Protein AF-X1E6J9-F1 (afdb_monomer)

InterPro domains:
  IPR002694 Zinc finger, CHC2-type [PF01807] (3-92)
  IPR002694 Zinc finger, CHC2-type [SM00400] (31-86)
  IPR036977 DNA Primase, CHC2-type zinc finger [G3DSA:3.90.580.10] (2-93)
  IPR050219 DnaG Primase [PTHR30313] (3-91)

Nearest PDB structures (foldseek):
  2au3-assembly1_A  TM=9.305E-01  e=1.432E-07  Aquifex aeolicus
  1d0q-assembly1_B  TM=9.099E-01  e=2.126E-07  Geobacillus stearothermophilus
  1ul7-assembly1_A  TM=4.465E-01  e=9.247E-01  Mus musculus
  4cfe-assembly2_A  TM=3.966E-01  e=8.657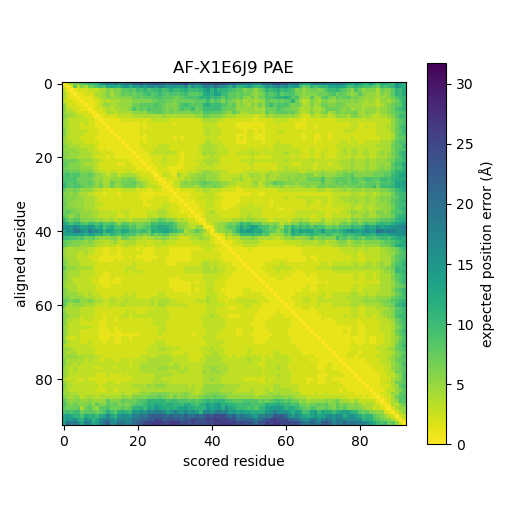E-01  Homo sapiens
  4cfe-assembly1_C  TM=3.703E-01  e=1.055E+00  Homo sapiens

Organism: NCBI:txid412755

Mean predicted aligned error: 4.53 Å

Structure (mmCIF, N/CA/C/O backbone):
data_AF-X1E6J9-F1
#
_entry.id   AF-X1E6J9-F1
#
loop_
_atom_site.group_PDB
_atom_site.id
_atom_site.type_symbol
_atom_site.label_atom_id
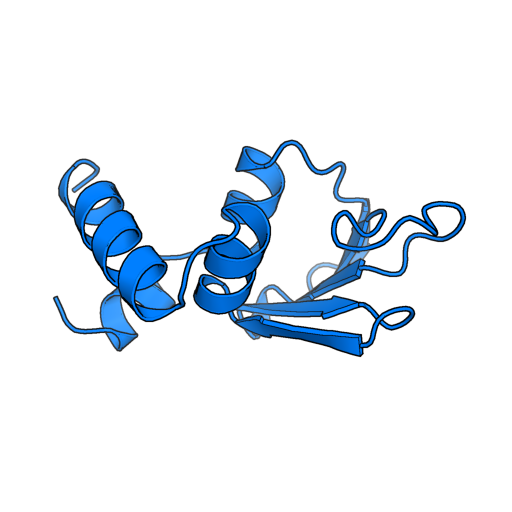_atom_site.label_alt_id
_atom_site.label_comp_id
_atom_site.label_asym_id
_atom_site.label_entity_id
_atom_site.label_seq_id
_atom_site.pdbx_PDB_ins_code
_atom_site.Cartn_x
_atom_site.Cartn_y
_atom_site.Cartn_z
_atom_site.occupancy
_atom_site.B_iso_or_equiv
_atom_site.auth_seq_id
_atom_site.auth_comp_id
_atom_site.auth_asym_id
_atom_site.auth_atom_id
_atom_site.pdbx_PDB_model_num
ATOM 1 N N . MET A 1 1 ? -19.854 0.478 12.745 1.00 59.97 1 MET A N 1
ATOM 2 C CA . MET A 1 1 ? -19.083 0.582 11.488 1.00 59.97 1 MET A CA 1
ATOM 3 C C . MET A 1 1 ? -18.733 -0.809 10.975 1.00 59.97 1 MET A C 1
ATOM 5 O O . MET A 1 1 ? -18.065 -1.565 11.689 1.00 59.97 1 MET A O 1
ATOM 9 N N . LEU A 1 2 ? -19.235 -1.161 9.788 1.00 78.12 2 LEU A N 1
ATOM 10 C CA . LEU A 1 2 ? -18.953 -2.435 9.120 1.00 78.12 2 LEU A CA 1
ATOM 11 C C . LEU A 1 2 ? -17.560 -2.404 8.470 1.00 78.12 2 LEU A C 1
ATOM 13 O O . LEU A 1 2 ? -16.968 -1.339 8.303 1.00 78.12 2 LEU A O 1
ATOM 17 N N . VAL A 1 3 ? -17.011 -3.573 8.127 1.00 75.06 3 VAL A N 1
ATOM 18 C CA . VAL A 1 3 ? -15.693 -3.662 7.466 1.00 75.06 3 VAL A CA 1
ATOM 19 C C . VAL A 1 3 ? -15.716 -2.985 6.092 1.00 75.06 3 VAL A C 1
ATOM 21 O O . VAL A 1 3 ? -14.761 -2.301 5.739 1.00 75.06 3 VAL A O 1
ATOM 24 N N . ASP A 1 4 ? -16.825 -3.080 5.361 1.00 76.19 4 ASP A N 1
ATOM 25 C CA . ASP A 1 4 ? -16.966 -2.455 4.040 1.00 76.19 4 ASP A CA 1
ATOM 26 C C . ASP A 1 4 ? -16.987 -0.922 4.095 1.00 76.19 4 ASP A C 1
ATOM 28 O O . ASP A 1 4 ? -16.534 -0.256 3.165 1.00 76.19 4 ASP A O 1
ATOM 32 N N . ASP A 1 5 ? -17.454 -0.336 5.199 1.00 78.50 5 ASP A N 1
ATOM 33 C CA . ASP A 1 5 ? -17.425 1.121 5.386 1.00 78.50 5 ASP A CA 1
ATOM 34 C C . ASP A 1 5 ? -16.002 1.629 5.617 1.00 78.50 5 ASP A C 1
ATOM 36 O O . ASP A 1 5 ? -15.627 2.687 5.118 1.00 78.50 5 ASP A O 1
ATOM 40 N N . ILE A 1 6 ? -15.188 0.843 6.326 1.00 76.94 6 ILE A N 1
ATOM 41 C CA . ILE A 1 6 ? -13.760 1.1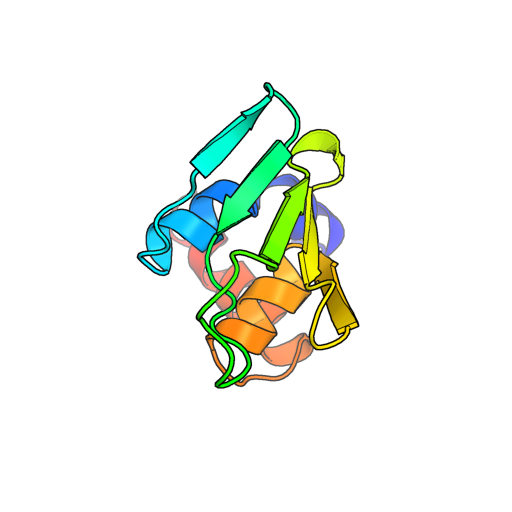23 6.517 1.00 76.94 6 ILE A CA 1
ATOM 42 C C . ILE A 1 6 ? -13.053 1.067 5.169 1.00 76.94 6 ILE A C 1
ATOM 44 O O . ILE A 1 6 ? -12.354 2.006 4.807 1.00 76.94 6 ILE A O 1
ATOM 48 N N . LYS A 1 7 ? -13.287 0.004 4.390 1.00 76.81 7 LYS A N 1
ATOM 49 C CA . LYS A 1 7 ? -12.682 -0.156 3.061 1.00 76.81 7 LYS A CA 1
ATOM 50 C C . LYS A 1 7 ? -13.026 0.989 2.108 1.00 76.81 7 LYS A C 1
ATOM 52 O O . LYS A 1 7 ? -12.177 1.372 1.315 1.00 76.81 7 LYS A O 1
ATOM 57 N N . ARG A 1 8 ? -14.241 1.543 2.196 1.00 79.19 8 ARG A N 1
ATOM 58 C CA . ARG A 1 8 ? -14.678 2.690 1.380 1.00 79.19 8 ARG A CA 1
ATOM 59 C C . ARG A 1 8 ? -14.047 4.020 1.786 1.00 79.19 8 ARG A C 1
ATOM 61 O O . ARG A 1 8 ? -13.963 4.913 0.953 1.00 79.19 8 ARG A O 1
ATOM 68 N N . ARG A 1 9 ? -13.642 4.169 3.050 1.00 83.44 9 ARG A N 1
ATOM 69 C CA . ARG A 1 9 ? -13.028 5.400 3.575 1.00 83.44 9 ARG A CA 1
ATOM 70 C C . ARG A 1 9 ? -11.504 5.395 3.513 1.00 83.44 9 ARG A C 1
ATOM 72 O O . ARG A 1 9 ? -10.896 6.450 3.637 1.00 83.44 9 ARG A O 1
ATOM 79 N N . LEU A 1 10 ? -10.890 4.225 3.370 1.00 88.06 10 LEU A N 1
ATOM 80 C CA . LEU A 1 10 ? -9.443 4.102 3.268 1.00 88.06 10 LEU A CA 1
ATOM 81 C C . LEU A 1 10 ? -8.988 4.292 1.830 1.00 88.06 10 LEU A C 1
ATOM 83 O O . LEU A 1 10 ? -9.426 3.562 0.947 1.00 88.06 10 LEU A O 1
ATOM 87 N N . ASP A 1 11 ? -8.044 5.201 1.629 1.00 92.00 11 ASP A N 1
ATOM 88 C CA . ASP A 1 11 ? -7.291 5.316 0.386 1.00 92.00 11 ASP A CA 1
ATOM 89 C C . ASP A 1 11 ? -5.902 4.695 0.586 1.00 92.00 11 ASP A C 1
ATOM 91 O O . ASP A 1 11 ? -5.100 5.160 1.400 1.00 92.00 11 ASP A O 1
ATOM 95 N N . ILE A 1 12 ? -5.606 3.626 -0.157 1.00 94.81 12 ILE A N 1
ATOM 96 C CA . ILE A 1 12 ? -4.310 2.945 -0.107 1.00 94.81 12 ILE A CA 1
ATOM 97 C C . ILE A 1 12 ? -3.145 3.870 -0.478 1.00 94.81 12 ILE A C 1
ATOM 99 O O . ILE A 1 12 ? -2.036 3.688 0.026 1.00 94.81 12 ILE A O 1
ATOM 103 N N . ILE A 1 13 ? -3.377 4.873 -1.329 1.00 95.25 13 ILE A N 1
ATOM 104 C CA . ILE A 1 13 ? -2.373 5.870 -1.696 1.00 95.25 13 ILE A CA 1
ATOM 105 C C . ILE A 1 13 ? -2.050 6.754 -0.498 1.00 95.25 13 ILE A C 1
ATOM 107 O O . ILE A 1 13 ? -0.877 7.043 -0.262 1.00 95.25 13 ILE A O 1
ATOM 111 N N . ASP A 1 14 ? -3.050 7.146 0.283 1.00 93.56 14 ASP A N 1
ATOM 112 C CA . ASP A 1 14 ? -2.820 7.951 1.478 1.00 93.56 14 ASP A CA 1
ATOM 113 C C . ASP A 1 14 ? -2.146 7.143 2.586 1.00 93.56 14 ASP A C 1
ATOM 115 O O . ASP A 1 14 ? -1.215 7.652 3.206 1.00 93.56 14 ASP A O 1
ATOM 119 N N . ILE A 1 15 ? -2.499 5.863 2.763 1.00 94.06 15 ILE A N 1
ATOM 120 C CA . ILE A 1 15 ? -1.768 4.966 3.677 1.00 94.06 15 ILE A CA 1
ATOM 121 C C . ILE A 1 15 ? -0.300 4.848 3.244 1.00 94.06 15 ILE A C 1
ATOM 123 O O . ILE A 1 15 ? 0.605 4.968 4.067 1.00 94.06 15 ILE A O 1
ATOM 127 N N . ALA A 1 16 ? -0.038 4.658 1.949 1.00 94.69 16 ALA A N 1
ATOM 128 C CA . ALA A 1 16 ? 1.323 4.568 1.427 1.00 94.69 16 ALA A CA 1
ATOM 129 C C . ALA A 1 16 ? 2.120 5.875 1.603 1.00 94.69 16 ALA A C 1
ATOM 131 O O . ALA A 1 16 ? 3.304 5.824 1.934 1.00 94.69 16 ALA A O 1
ATOM 132 N N . LYS A 1 17 ? 1.488 7.046 1.441 1.00 94.19 17 LYS A N 1
ATOM 133 C CA . LYS A 1 17 ? 2.123 8.345 1.734 1.00 94.19 17 LYS A CA 1
ATOM 134 C C . LYS A 1 17 ? 2.408 8.523 3.225 1.00 94.19 17 LYS A C 1
ATOM 136 O O . LYS A 1 17 ? 3.490 8.983 3.571 1.00 94.19 17 LYS A O 1
ATOM 141 N N . GLN A 1 18 ? 1.468 8.159 4.101 1.00 91.94 18 GLN A N 1
ATOM 142 C CA . GLN A 1 18 ? 1.650 8.219 5.559 1.00 91.94 18 GLN A CA 1
ATOM 143 C C . GLN A 1 18 ? 2.778 7.295 6.029 1.00 91.94 18 GLN A C 1
ATOM 145 O O . GLN A 1 18 ? 3.505 7.633 6.957 1.00 91.94 18 GLN A O 1
ATOM 150 N N . ALA A 1 19 ? 2.979 6.173 5.335 1.00 92.00 19 ALA A N 1
ATOM 151 C CA . ALA A 1 19 ? 4.115 5.276 5.528 1.00 92.00 19 ALA A CA 1
ATOM 152 C C . ALA A 1 19 ? 5.462 5.854 5.040 1.00 92.00 19 ALA A C 1
ATOM 154 O O . ALA A 1 19 ? 6.486 5.181 5.136 1.00 92.00 19 ALA A O 1
ATOM 155 N N . GLY A 1 20 ? 5.477 7.070 4.480 1.00 93.50 20 GLY A N 1
ATOM 156 C CA . GLY A 1 20 ? 6.680 7.722 3.964 1.00 93.50 20 GLY A CA 1
ATOM 157 C C . GLY A 1 20 ? 7.172 7.163 2.628 1.00 93.50 20 GLY A C 1
ATOM 158 O O . GLY A 1 20 ? 8.330 7.370 2.272 1.00 93.50 20 GLY A O 1
ATOM 159 N N . LEU A 1 21 ? 6.331 6.440 1.877 1.00 93.75 21 LEU A N 1
ATOM 160 C CA . LEU A 1 21 ? 6.744 5.872 0.596 1.00 93.75 21 LEU A CA 1
ATOM 161 C C . LEU A 1 21 ? 6.795 6.935 -0.499 1.00 93.75 21 LEU A C 1
ATOM 163 O O . LEU A 1 21 ? 5.818 7.632 -0.778 1.00 93.75 21 LEU A O 1
ATOM 167 N N . GLU A 1 22 ? 7.921 6.985 -1.206 1.00 92.50 22 GLU A N 1
ATOM 168 C CA . GLU A 1 22 ? 8.072 7.799 -2.409 1.00 92.50 22 GLU A CA 1
ATOM 169 C C . GLU A 1 22 ? 7.300 7.163 -3.571 1.00 92.50 22 GLU A C 1
ATOM 171 O O . GLU A 1 22 ? 7.783 6.264 -4.270 1.00 92.50 22 GLU A O 1
ATOM 176 N N . LEU A 1 23 ? 6.060 7.604 -3.769 1.00 94.56 23 LEU A N 1
ATOM 177 C CA . LEU A 1 23 ? 5.198 7.109 -4.835 1.00 94.56 23 LEU A CA 1
ATOM 178 C C . LEU A 1 23 ? 5.520 7.798 -6.163 1.00 94.56 23 LEU A C 1
ATOM 180 O O . LEU A 1 23 ? 5.207 8.969 -6.377 1.00 94.56 23 LEU A O 1
ATOM 184 N N . LYS A 1 24 ? 6.060 7.039 -7.118 1.00 94.94 24 LYS A N 1
ATOM 185 C CA . LYS A 1 24 ? 6.199 7.493 -8.501 1.00 94.94 24 LYS A CA 1
ATOM 186 C C . LYS A 1 24 ? 4.909 7.214 -9.263 1.00 94.94 24 LYS A C 1
ATOM 188 O O . LYS A 1 24 ? 4.580 6.061 -9.553 1.00 94.94 24 LYS A O 1
ATOM 193 N N . LYS A 1 25 ? 4.203 8.275 -9.649 1.00 94.38 25 LYS A N 1
ATOM 194 C CA . LYS A 1 25 ? 3.035 8.176 -10.531 1.00 94.38 25 LYS A CA 1
ATOM 195 C C . LYS A 1 25 ? 3.461 7.638 -11.903 1.00 94.38 25 LYS A C 1
ATOM 197 O O . LYS A 1 25 ? 4.447 8.094 -12.480 1.00 94.38 25 LYS A O 1
ATOM 202 N N . GLN A 1 26 ? 2.768 6.621 -12.404 1.00 93.38 26 GLN A N 1
ATOM 203 C CA . GLN A 1 26 ? 2.941 6.097 -13.767 1.00 93.38 26 GLN A CA 1
ATOM 204 C C . GLN A 1 26 ? 1.786 6.540 -14.667 1.00 93.38 26 GLN A C 1
ATOM 206 O O . GLN A 1 26 ? 1.997 6.850 -15.833 1.00 93.38 26 GLN A O 1
ATOM 211 N N . SER A 1 27 ? 0.580 6.620 -14.107 1.00 91.94 27 SER A N 1
ATOM 212 C CA . SER A 1 27 ? -0.613 7.175 -14.746 1.00 91.94 27 SER A CA 1
ATOM 213 C C . SER A 1 27 ? -1.579 7.680 -13.670 1.00 91.94 27 SER A C 1
ATOM 215 O O . SER A 1 27 ? -1.276 7.620 -12.478 1.00 91.94 27 SER A O 1
ATOM 217 N N . SER A 1 28 ? -2.757 8.182 -14.049 1.00 87.62 28 SER A N 1
ATOM 218 C CA . SER A 1 28 ? -3.818 8.507 -13.081 1.00 87.62 28 SER A CA 1
ATOM 219 C C . SER A 1 28 ? -4.245 7.307 -12.227 1.00 87.62 28 SER A C 1
ATOM 221 O O . SER A 1 28 ? -4.660 7.505 -11.092 1.00 87.62 28 SER A O 1
ATOM 223 N N . ARG A 1 29 ? -4.081 6.086 -12.750 1.00 91.81 29 ARG A N 1
ATOM 224 C CA . ARG A 1 29 ? -4.584 4.829 -12.174 1.00 91.81 29 ARG A CA 1
ATOM 225 C C . ARG A 1 29 ? -3.484 3.911 -11.640 1.00 91.81 29 ARG A C 1
ATOM 227 O O . ARG A 1 29 ? -3.749 2.758 -11.313 1.00 91.81 29 ARG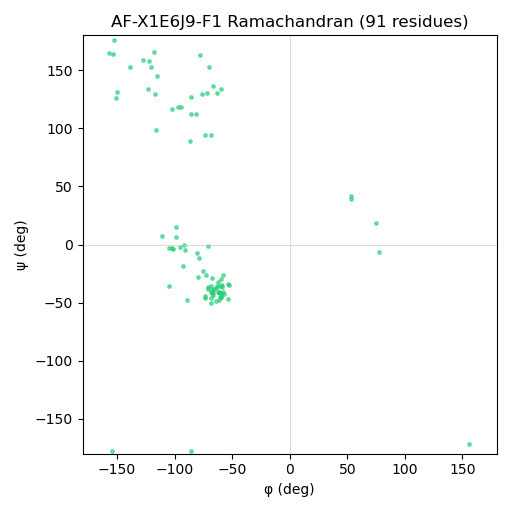 A O 1
ATOM 234 N N . LEU A 1 30 ? -2.235 4.376 -11.608 1.00 95.38 30 LEU A N 1
ATOM 235 C CA . LEU A 1 30 ? -1.103 3.532 -11.240 1.00 95.38 30 LEU A CA 1
ATOM 236 C C . LEU A 1 30 ? 0.023 4.336 -10.601 1.00 95.38 30 LEU A C 1
ATOM 238 O O . LEU A 1 30 ? 0.566 5.268 -11.204 1.00 95.38 30 LEU A O 1
ATOM 242 N N . TYR A 1 31 ? 0.434 3.893 -9.420 1.00 97.38 31 TYR A N 1
ATOM 243 C CA . TYR A 1 31 ? 1.627 4.363 -8.726 1.00 97.38 31 TYR A CA 1
ATOM 244 C C . TYR A 1 31 ? 2.578 3.193 -8.506 1.00 97.38 31 TYR A C 1
ATOM 246 O O . TYR A 1 31 ? 2.148 2.043 -8.411 1.00 97.38 31 TYR A O 1
ATOM 254 N N . LYS A 1 32 ? 3.878 3.476 -8.422 1.00 96.00 32 LYS A N 1
ATOM 255 C CA . LYS A 1 32 ? 4.883 2.474 -8.066 1.00 96.00 32 LYS A CA 1
ATOM 256 C C . LYS A 1 32 ? 5.928 3.025 -7.110 1.00 96.00 32 LYS A C 1
ATOM 258 O O . LYS A 1 32 ? 6.237 4.213 -7.149 1.00 96.00 32 LYS A O 1
ATOM 263 N N . THR A 1 33 ? 6.511 2.148 -6.306 1.00 95.44 33 THR A N 1
ATOM 264 C CA . THR A 1 33 ? 7.623 2.465 -5.408 1.00 95.44 33 THR A CA 1
ATOM 265 C C . THR A 1 33 ? 8.494 1.232 -5.148 1.00 95.44 33 THR A C 1
ATOM 267 O O . THR A 1 33 ? 8.225 0.133 -5.650 1.00 95.44 33 THR A O 1
ATOM 270 N N . LYS A 1 34 ? 9.582 1.423 -4.402 1.00 95.31 34 LYS A N 1
ATOM 271 C CA . LYS A 1 34 ? 10.421 0.329 -3.903 1.00 95.31 34 LYS A CA 1
ATOM 272 C C . LYS A 1 34 ? 9.624 -0.481 -2.889 1.00 95.31 34 LYS A C 1
ATOM 274 O O . LYS A 1 34 ? 8.911 0.072 -2.060 1.00 95.31 34 LYS A O 1
ATOM 279 N N . CYS A 1 35 ? 9.714 -1.801 -2.978 1.00 94.12 35 CYS A N 1
ATOM 280 C CA . CYS A 1 35 ? 9.000 -2.637 -2.030 1.00 94.12 35 CYS A CA 1
ATOM 281 C C . CYS A 1 35 ? 9.667 -2.549 -0.659 1.00 94.12 35 CYS A C 1
ATOM 283 O O . CYS A 1 35 ? 10.872 -2.736 -0.555 1.00 94.12 35 CYS A O 1
ATOM 285 N N . ILE A 1 36 ? 8.869 -2.304 0.375 1.00 92.31 36 ILE A N 1
ATOM 286 C CA . ILE A 1 36 ? 9.320 -2.291 1.774 1.00 92.31 36 ILE A CA 1
ATOM 287 C C . ILE A 1 36 ? 9.203 -3.658 2.454 1.00 92.31 36 ILE A C 1
ATOM 289 O O . ILE A 1 36 ? 9.611 -3.824 3.595 1.00 92.31 36 ILE A O 1
ATOM 293 N N . PHE A 1 37 ? 8.635 -4.647 1.763 1.00 91.75 37 PHE A N 1
ATOM 294 C CA . PHE A 1 37 ? 8.348 -5.957 2.345 1.00 91.75 37 PHE A CA 1
ATOM 295 C C . PHE A 1 37 ? 9.427 -7.012 2.087 1.00 91.75 37 PHE A C 1
ATOM 297 O O . PHE A 1 37 ? 9.266 -8.161 2.492 1.00 91.75 37 PHE A O 1
ATOM 304 N N . HIS A 1 38 ? 10.475 -6.669 1.343 1.00 89.06 38 HIS A N 1
ATOM 305 C CA . HIS A 1 38 ? 11.613 -7.547 1.096 1.00 89.06 38 HIS A CA 1
ATOM 306 C C . HIS A 1 38 ? 12.865 -6.717 0.806 1.00 89.06 38 HIS A C 1
ATOM 308 O O . HIS A 1 38 ? 12.778 -5.536 0.480 1.00 89.06 38 HIS A O 1
ATOM 314 N N . ASN A 1 39 ? 14.031 -7.355 0.893 1.00 84.12 39 ASN A N 1
ATOM 315 C CA . ASN A 1 39 ? 15.319 -6.660 0.855 1.00 84.12 39 ASN A CA 1
ATOM 316 C C . ASN A 1 39 ? 15.797 -6.279 -0.561 1.00 84.12 39 ASN A C 1
ATOM 318 O O . ASN A 1 39 ? 16.791 -5.564 -0.691 1.00 84.12 39 ASN A O 1
ATOM 322 N N . ASP A 1 40 ? 15.119 -6.726 -1.624 1.00 81.75 40 ASP A N 1
ATOM 323 C CA . ASP A 1 40 ? 15.474 -6.355 -3.000 1.00 81.75 40 ASP A CA 1
ATOM 324 C C . ASP A 1 40 ? 14.800 -5.041 -3.422 1.00 81.75 40 ASP A C 1
ATOM 326 O O . ASP A 1 40 ? 13.703 -4.986 -3.978 1.00 81.75 40 ASP A O 1
ATOM 330 N N . ILE A 1 41 ? 15.500 -3.946 -3.134 1.00 80.25 41 ILE A N 1
ATOM 331 C CA . ILE A 1 41 ? 15.024 -2.578 -3.368 1.00 80.25 41 ILE A CA 1
ATOM 332 C C . ILE A 1 41 ? 15.575 -1.948 -4.656 1.00 80.25 41 ILE A C 1
ATOM 334 O O . ILE A 1 41 ? 15.372 -0.749 -4.885 1.00 80.25 41 ILE A O 1
ATOM 338 N N . LYS A 1 42 ? 16.303 -2.709 -5.489 1.00 81.81 42 LYS A N 1
ATOM 339 C CA . LYS A 1 42 ? 16.945 -2.172 -6.705 1.00 81.81 42 LYS A CA 1
ATOM 340 C C . LYS A 1 42 ? 15.915 -1.712 -7.731 1.00 81.81 42 LYS A C 1
ATOM 342 O O . LYS A 1 42 ? 16.093 -0.672 -8.364 1.00 81.81 42 LYS A O 1
ATOM 347 N N . THR A 1 43 ? 14.822 -2.458 -7.857 1.00 87.12 43 THR A N 1
ATOM 348 C CA . THR A 1 43 ? 13.765 -2.183 -8.828 1.00 87.12 43 THR A CA 1
ATOM 349 C C . THR A 1 43 ? 12.453 -1.868 -8.106 1.00 87.12 43 THR A C 1
ATOM 351 O O . THR A 1 43 ? 12.030 -2.630 -7.234 1.00 87.12 43 THR A O 1
ATOM 354 N N . PRO A 1 44 ? 11.772 -0.757 -8.448 1.00 91.81 44 PRO A N 1
ATOM 355 C CA . PRO A 1 44 ? 10.464 -0.443 -7.891 1.00 91.81 44 PRO A CA 1
ATOM 356 C C . PRO A 1 44 ? 9.425 -1.443 -8.405 1.00 91.81 44 PRO A C 1
ATOM 358 O O . PRO A 1 44 ? 8.866 -1.278 -9.489 1.00 91.81 44 PRO A O 1
ATOM 361 N N . ASN A 1 45 ? 9.209 -2.494 -7.616 1.00 94.06 45 ASN A N 1
ATOM 362 C CA . ASN A 1 45 ? 8.326 -3.609 -7.938 1.00 94.06 45 ASN A CA 1
ATOM 363 C C . ASN A 1 45 ? 7.003 -3.579 -7.174 1.00 94.06 45 ASN A C 1
ATOM 365 O O . ASN A 1 45 ? 6.189 -4.474 -7.382 1.00 94.06 45 ASN A O 1
ATOM 369 N N . LEU A 1 46 ? 6.796 -2.611 -6.274 1.00 96.81 46 LEU A N 1
ATOM 370 C CA . LEU A 1 46 ? 5.557 -2.438 -5.519 1.00 96.81 46 LEU A CA 1
ATOM 371 C C . LEU A 1 46 ? 4.658 -1.431 -6.239 1.00 96.81 46 LEU A C 1
ATOM 373 O O . LEU A 1 46 ? 5.035 -0.274 -6.410 1.00 96.81 46 LEU A O 1
ATOM 377 N N . PHE A 1 47 ? 3.482 -1.882 -6.661 1.00 97.31 47 PHE A N 1
ATOM 378 C CA . PHE A 1 47 ? 2.509 -1.104 -7.418 1.00 97.31 47 PHE A CA 1
ATOM 379 C C . PHE A 1 47 ? 1.236 -0.902 -6.608 1.00 97.31 47 PHE A C 1
ATOM 381 O O . PHE A 1 47 ? 0.803 -1.811 -5.899 1.00 97.31 47 PHE A O 1
ATOM 388 N N . PHE A 1 48 ? 0.624 0.266 -6.774 1.00 97.75 48 PHE A N 1
ATOM 389 C CA . PHE A 1 48 ? -0.651 0.640 -6.175 1.00 97.75 48 PHE A CA 1
ATOM 390 C C . PHE A 1 48 ? -1.640 1.030 -7.267 1.00 97.7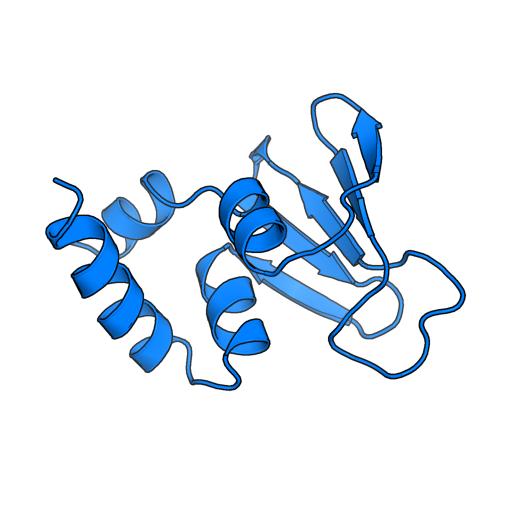5 48 PHE A C 1
ATOM 392 O O . PHE A 1 48 ? -1.309 1.811 -8.166 1.00 97.75 48 PHE A O 1
ATOM 399 N N . TYR A 1 49 ? -2.853 0.504 -7.148 1.00 96.75 49 TYR A N 1
ATOM 400 C CA . TYR A 1 49 ? -3.964 0.701 -8.069 1.00 96.75 49 TYR A CA 1
ATOM 401 C C . TYR A 1 49 ? -5.085 1.427 -7.309 1.00 96.75 49 TYR A C 1
ATOM 403 O O . TYR A 1 49 ? -5.810 0.772 -6.558 1.00 96.75 49 TYR A O 1
ATOM 411 N N . PRO A 1 50 ? -5.217 2.761 -7.452 1.00 94.06 50 PRO A N 1
ATOM 412 C CA . PRO A 1 50 ? -6.215 3.545 -6.722 1.00 94.06 50 PRO A CA 1
ATOM 413 C C . PRO A 1 50 ? -7.649 3.116 -7.044 1.00 94.06 50 PRO A C 1
ATOM 415 O O . PRO A 1 50 ? -8.458 2.978 -6.136 1.00 94.06 50 PRO A O 1
ATOM 418 N N . ASP A 1 51 ? -7.939 2.824 -8.317 1.00 93.19 51 ASP A N 1
ATOM 419 C CA . ASP A 1 51 ? -9.286 2.462 -8.785 1.00 93.19 51 ASP A CA 1
ATOM 420 C C . ASP A 1 51 ? -9.847 1.218 -8.079 1.00 93.19 51 ASP A C 1
ATOM 422 O O . ASP A 1 51 ? -11.041 1.136 -7.804 1.00 93.19 51 ASP A O 1
ATOM 426 N N . THR A 1 52 ? -8.983 0.243 -7.788 1.00 94.00 52 THR A N 1
ATOM 427 C CA . THR A 1 52 ? -9.350 -0.995 -7.086 1.00 94.00 52 THR A CA 1
ATOM 428 C C . THR A 1 52 ? -8.967 -0.970 -5.610 1.00 94.00 52 THR A C 1
ATOM 430 O O . THR A 1 52 ? -9.288 -1.909 -4.889 1.00 94.00 52 THR A O 1
ATOM 433 N N . ASN A 1 53 ? -8.292 0.087 -5.152 1.00 95.00 53 ASN A N 1
ATOM 434 C CA . ASN A 1 53 ? -7.767 0.246 -3.799 1.00 95.00 53 ASN A CA 1
ATOM 435 C C . ASN A 1 53 ? -6.879 -0.932 -3.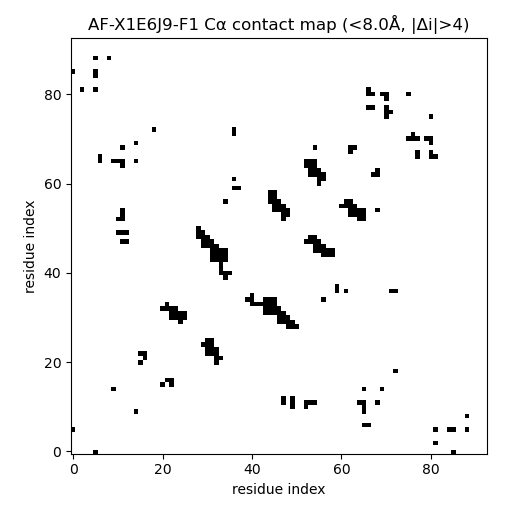334 1.00 95.00 53 ASN A C 1
ATOM 437 O O . ASN A 1 53 ? -6.984 -1.424 -2.207 1.00 95.00 53 ASN A O 1
ATOM 441 N N . THR A 1 54 ? -6.014 -1.416 -4.232 1.00 96.62 54 THR A N 1
ATOM 442 C CA . THR A 1 54 ? -5.158 -2.600 -4.015 1.00 96.62 54 THR A CA 1
ATOM 443 C C . THR A 1 54 ? -3.688 -2.323 -4.291 1.00 96.62 54 THR A C 1
ATOM 445 O O . THR A 1 54 ? -3.348 -1.438 -5.080 1.00 96.62 54 THR A O 1
ATOM 448 N N . PHE A 1 55 ? -2.811 -3.153 -3.727 1.00 97.75 55 PHE A N 1
ATOM 449 C CA . PHE A 1 55 ? -1.387 -3.183 -4.050 1.00 97.75 55 PHE A CA 1
ATOM 450 C C . PHE A 1 55 ? -0.939 -4.559 -4.542 1.00 97.75 55 PHE A C 1
ATOM 452 O O . PHE A 1 55 ? -1.551 -5.587 -4.242 1.00 97.75 55 PHE A O 1
ATOM 459 N N . LYS A 1 56 ? 0.178 -4.579 -5.271 1.00 97.44 56 LYS A N 1
ATOM 460 C CA . LYS A 1 56 ? 0.891 -5.805 -5.627 1.00 97.44 56 LYS A CA 1
ATOM 461 C C . LYS A 1 56 ? 2.379 -5.540 -5.778 1.00 97.44 56 LYS A C 1
ATOM 463 O O . LYS A 1 56 ? 2.784 -4.630 -6.498 1.00 97.44 56 LYS A O 1
ATOM 468 N N . CYS A 1 57 ? 3.194 -6.370 -5.142 1.00 96.75 57 CYS A N 1
ATOM 469 C CA . CYS A 1 57 ? 4.607 -6.476 -5.437 1.00 96.75 57 CYS A CA 1
ATOM 470 C C . CYS A 1 57 ? 4.863 -7.644 -6.390 1.00 96.75 57 CYS A C 1
ATOM 472 O O . CYS A 1 57 ? 4.615 -8.796 -6.042 1.00 96.75 57 CYS A O 1
ATOM 474 N N . TYR A 1 58 ? 5.398 -7.362 -7.577 1.00 94.69 58 TYR A N 1
ATOM 475 C CA . TYR A 1 58 ? 5.689 -8.403 -8.572 1.00 94.69 58 TYR A CA 1
ATOM 476 C C . TYR A 1 58 ? 6.981 -9.184 -8.295 1.00 94.69 58 TYR A C 1
ATOM 478 O O . TYR A 1 58 ? 7.180 -10.227 -8.903 1.00 94.69 58 TYR A O 1
ATOM 486 N N . ALA A 1 59 ? 7.827 -8.720 -7.368 1.00 93.31 59 ALA A N 1
ATOM 487 C CA . ALA A 1 59 ? 9.056 -9.419 -6.986 1.00 93.31 59 ALA A CA 1
ATOM 488 C C . ALA A 1 59 ? 8.838 -10.422 -5.842 1.00 93.31 59 ALA A C 1
ATOM 490 O O . ALA A 1 59 ? 9.251 -11.569 -5.950 1.00 93.31 59 ALA A O 1
ATOM 491 N N . CYS A 1 60 ? 8.155 -10.020 -4.762 1.00 93.62 60 CYS A N 1
ATOM 492 C CA . CYS A 1 60 ? 7.919 -10.897 -3.606 1.00 93.62 60 CYS A CA 1
ATOM 493 C C . CYS A 1 60 ? 6.508 -11.504 -3.545 1.00 93.62 60 CYS A C 1
ATOM 495 O O . CYS A 1 60 ? 6.203 -12.255 -2.625 1.00 93.62 60 CYS A O 1
ATOM 497 N N . GLY A 1 61 ? 5.618 -11.154 -4.478 1.00 94.00 61 GLY A N 1
ATOM 498 C CA . GLY A 1 61 ? 4.266 -11.713 -4.571 1.00 94.00 61 GLY A CA 1
ATOM 499 C C . GLY A 1 61 ? 3.248 -11.164 -3.565 1.00 94.00 61 GLY A C 1
ATOM 500 O O . GLY A 1 61 ? 2.060 -11.467 -3.694 1.00 94.00 61 GLY A O 1
ATOM 501 N N . LYS A 1 62 ? 3.656 -10.332 -2.595 1.00 95.62 62 LYS A N 1
ATOM 502 C CA . LYS A 1 62 ? 2.721 -9.688 -1.656 1.00 95.62 62 LYS A CA 1
ATOM 503 C C . LYS A 1 62 ? 1.710 -8.823 -2.397 1.00 95.62 62 LYS A C 1
ATOM 505 O O . LYS A 1 62 ? 2.075 -8.042 -3.273 1.00 95.62 62 LYS A O 1
ATOM 510 N N . HIS A 1 63 ? 0.447 -8.963 -2.035 1.00 97.00 63 HIS A N 1
ATOM 511 C CA . HIS A 1 63 ? -0.671 -8.262 -2.648 1.00 97.00 63 HIS A CA 1
ATOM 512 C C . HIS A 1 63 ? -1.841 -8.207 -1.668 1.00 97.00 63 HIS A C 1
ATOM 514 O O . HIS A 1 63 ? -1.871 -8.953 -0.690 1.00 97.00 63 HIS A O 1
ATOM 520 N N . GLY A 1 64 ? -2.807 -7.341 -1.946 1.00 96.19 64 GLY A N 1
ATOM 521 C CA . GLY A 1 64 ? -4.020 -7.231 -1.146 1.00 96.19 64 GLY A CA 1
ATOM 522 C C . GLY A 1 64 ? -4.666 -5.860 -1.263 1.00 96.19 64 GLY A C 1
ATOM 523 O O . GLY A 1 64 ? -4.268 -5.039 -2.094 1.00 96.19 64 GLY A O 1
ATOM 524 N N . ASP A 1 65 ? -5.673 -5.626 -0.431 1.00 95.31 65 ASP A N 1
ATOM 525 C CA . ASP A 1 65 ? -6.348 -4.334 -0.317 1.00 95.31 65 ASP A CA 1
ATOM 526 C C . ASP A 1 65 ? -5.630 -3.385 0.665 1.00 95.31 65 ASP A C 1
ATOM 528 O O . ASP A 1 65 ? -4.576 -3.706 1.225 1.00 95.31 65 ASP A O 1
ATOM 532 N N . ALA A 1 66 ? -6.204 -2.200 0.876 1.00 94.56 66 ALA A N 1
ATOM 533 C CA . ALA A 1 66 ? -5.706 -1.202 1.821 1.00 94.56 66 ALA A CA 1
ATOM 534 C C . ALA A 1 66 ? -5.510 -1.737 3.256 1.00 94.56 66 ALA A C 1
ATOM 536 O O . ALA A 1 66 ? -4.568 -1.335 3.940 1.00 94.56 66 ALA A O 1
ATOM 537 N N . ILE A 1 67 ? -6.359 -2.665 3.715 1.00 94.19 67 ILE A N 1
ATOM 538 C CA . ILE A 1 67 ? -6.254 -3.258 5.056 1.00 94.19 67 ILE A CA 1
ATOM 539 C C . ILE A 1 67 ? -5.082 -4.231 5.096 1.00 94.19 67 ILE A C 1
ATOM 541 O O . ILE A 1 67 ? -4.308 -4.205 6.050 1.00 94.19 67 ILE A O 1
ATOM 545 N N . ASN A 1 68 ? -4.931 -5.067 4.065 1.00 95.56 68 ASN A N 1
ATOM 546 C CA . ASN A 1 68 ? -3.777 -5.958 3.961 1.00 95.56 68 ASN A CA 1
ATOM 547 C C . ASN A 1 68 ? -2.472 -5.162 3.922 1.00 95.56 68 ASN A C 1
ATOM 549 O O . ASN A 1 68 ? -1.515 -5.527 4.594 1.00 95.56 68 ASN A O 1
ATOM 553 N N . PHE A 1 69 ? -2.446 -4.056 3.177 1.00 96.06 69 PHE A N 1
ATOM 554 C CA . PHE A 1 69 ? -1.278 -3.188 3.106 1.00 96.06 69 PHE A CA 1
ATOM 555 C C . PHE A 1 69 ? -0.919 -2.601 4.476 1.00 96.06 69 PHE A C 1
ATOM 557 O O . PHE A 1 69 ? 0.234 -2.685 4.889 1.00 96.06 69 PHE A O 1
ATOM 564 N N . TYR A 1 70 ? -1.908 -2.071 5.204 1.00 94.81 70 TYR A N 1
ATOM 565 C CA . TYR A 1 70 ? -1.718 -1.562 6.564 1.00 94.81 70 TYR A CA 1
ATOM 566 C C . TYR A 1 70 ? -1.235 -2.658 7.522 1.00 94.81 70 TYR A C 1
ATOM 568 O O . TYR A 1 70 ? -0.286 -2.461 8.272 1.00 94.81 70 TYR A O 1
ATOM 576 N N . ALA A 1 71 ? -1.848 -3.841 7.471 1.00 95.12 71 ALA A N 1
ATOM 577 C CA . ALA A 1 71 ? -1.465 -4.973 8.308 1.00 95.12 71 ALA A CA 1
ATOM 578 C C . ALA A 1 71 ? -0.001 -5.386 8.079 1.00 95.12 71 ALA A C 1
ATOM 580 O O . ALA A 1 71 ? 0.748 -5.579 9.034 1.00 95.12 71 ALA A O 1
ATOM 581 N N . GLU A 1 72 ? 0.414 -5.462 6.814 1.00 95.06 72 GLU A N 1
ATOM 582 C C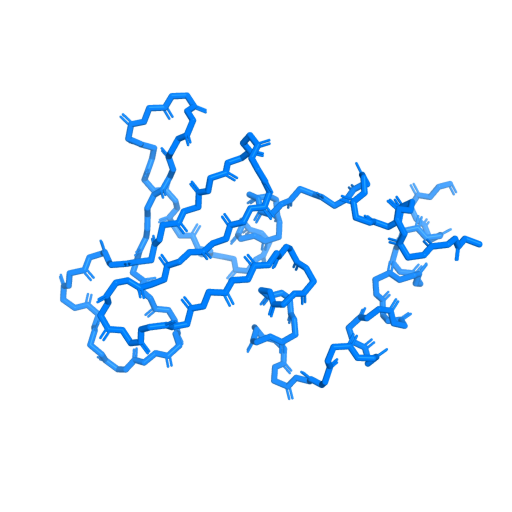A . GLU A 1 72 ? 1.784 -5.791 6.418 1.00 95.06 72 GLU A CA 1
ATOM 583 C C . GLU A 1 72 ? 2.786 -4.706 6.828 1.00 95.06 72 GLU A C 1
ATOM 585 O O . GLU A 1 72 ? 3.865 -5.028 7.319 1.00 95.06 72 GLU A O 1
ATOM 590 N N . LEU A 1 73 ? 2.419 -3.430 6.674 1.00 93.81 73 LEU A N 1
ATOM 591 C CA . LEU A 1 73 ? 3.232 -2.284 7.086 1.00 93.81 73 LEU A CA 1
ATOM 592 C C . LEU A 1 73 ? 3.481 -2.267 8.601 1.00 93.81 73 LEU A C 1
ATOM 594 O O . LEU A 1 73 ? 4.584 -1.963 9.044 1.00 93.81 73 LEU A O 1
ATOM 598 N N . HIS A 1 74 ? 2.454 -2.591 9.386 1.00 93.19 74 HIS A N 1
ATOM 599 C CA . HIS A 1 74 ? 2.505 -2.572 10.847 1.00 93.19 74 HIS A CA 1
ATOM 600 C C . HIS A 1 74 ? 2.916 -3.919 11.461 1.00 93.19 74 HIS A C 1
ATOM 602 O O . HIS A 1 74 ? 3.009 -4.026 12.681 1.00 93.19 74 HIS A O 1
ATOM 608 N N . HIS A 1 75 ? 3.169 -4.945 10.643 1.00 94.00 75 HIS A N 1
ATOM 609 C CA . HIS A 1 75 ? 3.466 -6.311 11.090 1.00 94.00 75 HIS A CA 1
ATOM 610 C C . HIS A 1 75 ? 2.408 -6.889 12.050 1.00 94.00 75 HIS A C 1
ATOM 612 O O . HIS A 1 75 ? 2.724 -7.596 13.008 1.00 94.00 75 HIS A O 1
ATOM 618 N N . ILE A 1 76 ? 1.134 -6.602 11.778 1.00 95.88 76 ILE A N 1
ATOM 619 C CA . ILE A 1 76 ? -0.015 -7.050 12.572 1.00 95.88 76 ILE A CA 1
ATOM 620 C C . ILE A 1 76 ? -0.951 -7.932 11.748 1.00 95.88 76 ILE A C 1
ATOM 622 O O . ILE A 1 76 ? -0.904 -7.981 10.522 1.00 95.88 76 ILE A O 1
ATOM 626 N N . SER A 1 77 ? -1.859 -8.634 12.423 1.00 95.12 77 SER A N 1
ATOM 627 C CA . SER A 1 77 ? -2.912 -9.386 11.735 1.00 95.12 77 SER A CA 1
ATOM 628 C C . SER A 1 77 ? -3.948 -8.458 11.086 1.00 95.12 77 SER A C 1
ATOM 630 O O . SER A 1 77 ? -4.257 -7.388 11.612 1.00 95.12 77 SER A O 1
ATOM 632 N N . ASN A 1 78 ? -4.610 -8.917 10.015 1.00 92.12 78 ASN A N 1
ATOM 633 C CA . ASN A 1 78 ? -5.733 -8.190 9.399 1.00 92.12 78 ASN A CA 1
ATOM 634 C C . ASN A 1 78 ? -6.824 -7.818 10.425 1.00 92.12 78 ASN A C 1
ATOM 636 O O . ASN A 1 78 ? -7.429 -6.754 10.344 1.00 92.12 78 ASN A O 1
ATOM 640 N N . LYS A 1 79 ? -7.072 -8.676 11.425 1.00 92.31 79 LYS A N 1
ATOM 641 C CA . LYS A 1 79 ? -8.060 -8.411 12.483 1.00 92.31 79 LYS A CA 1
ATOM 642 C C . LYS A 1 79 ? -7.638 -7.247 13.387 1.00 92.31 79 LYS A C 1
ATOM 644 O O . LYS A 1 79 ? -8.492 -6.448 13.770 1.00 92.31 79 LYS A O 1
ATOM 649 N N . GLN A 1 80 ? -6.349 -7.151 13.719 1.00 92.25 80 GLN A N 1
ATOM 650 C CA . GLN A 1 80 ? -5.794 -6.019 14.468 1.00 92.25 80 GLN A CA 1
ATOM 651 C C . GLN A 1 80 ? -5.821 -4.744 13.628 1.00 92.25 80 GLN A C 1
ATOM 653 O O . GLN A 1 80 ? -6.351 -3.745 14.103 1.00 92.25 80 GLN A O 1
ATOM 658 N N . ALA A 1 81 ? -5.401 -4.813 12.361 1.00 93.12 81 ALA A N 1
ATOM 659 C CA . ALA A 1 81 ? -5.475 -3.689 11.430 1.00 93.12 81 ALA A CA 1
ATOM 660 C C . ALA A 1 81 ? -6.896 -3.114 11.350 1.00 93.12 81 ALA A C 1
ATOM 662 O O . ALA A 1 81 ? -7.094 -1.917 11.515 1.00 93.12 81 ALA A O 1
ATOM 663 N N . ILE A 1 82 ? -7.919 -3.966 11.207 1.00 90.81 82 ILE A N 1
ATOM 664 C CA . ILE A 1 82 ? -9.324 -3.528 11.223 1.00 90.81 82 ILE A CA 1
ATOM 665 C C . ILE A 1 82 ? -9.677 -2.807 12.531 1.00 90.81 82 ILE A C 1
ATOM 667 O O . ILE A 1 82 ? -10.414 -1.824 12.501 1.00 90.81 82 ILE A O 1
ATOM 671 N N . LYS A 1 83 ? -9.202 -3.286 13.685 1.00 89.88 83 LYS A N 1
ATOM 672 C CA . LYS A 1 83 ? -9.489 -2.671 14.991 1.00 89.88 83 LYS A CA 1
ATOM 673 C C . LYS A 1 83 ? -8.830 -1.293 15.129 1.00 89.88 83 LYS A C 1
ATOM 675 O O . LYS A 1 83 ? -9.469 -0.366 15.626 1.00 89.88 83 LYS A O 1
ATOM 680 N N . GLU A 1 84 ? -7.593 -1.154 14.672 1.00 90.06 84 GLU A N 1
ATOM 681 C CA . GLU A 1 84 ? -6.854 0.113 14.693 1.00 90.06 84 GLU A CA 1
ATOM 682 C C . GLU A 1 84 ? -7.463 1.116 13.715 1.00 90.06 84 GLU A C 1
ATOM 684 O O . GLU A 1 84 ? -7.861 2.205 14.120 1.00 90.06 84 GLU A O 1
ATOM 689 N N . LEU A 1 85 ? -7.690 0.705 12.465 1.00 87.31 85 LEU A N 1
ATOM 690 C CA . LEU A 1 85 ? -8.312 1.535 11.431 1.00 87.31 85 LEU A CA 1
ATOM 691 C C . LEU A 1 85 ? -9.729 1.978 11.824 1.00 87.31 85 LEU A C 1
ATOM 693 O O . LEU A 1 85 ? -10.112 3.118 11.561 1.00 87.31 85 LEU A O 1
ATOM 697 N N . LYS A 1 86 ? -10.496 1.124 12.525 1.00 85.12 86 LYS A N 1
ATOM 698 C CA . LYS A 1 86 ? -11.786 1.517 13.121 1.00 85.12 86 LYS A CA 1
ATOM 699 C C . LYS A 1 86 ? -11.645 2.698 14.066 1.00 85.12 86 LYS A C 1
ATOM 701 O O . LYS A 1 86 ? -12.499 3.573 14.055 1.00 85.12 86 LYS A O 1
ATOM 706 N N . THR A 1 87 ? -10.601 2.689 14.882 1.00 78.69 87 THR A N 1
ATOM 707 C CA . THR A 1 87 ? -10.359 3.705 15.905 1.00 78.69 87 THR A CA 1
ATOM 708 C C . THR A 1 87 ? -9.896 5.006 15.250 1.00 78.69 87 THR A C 1
ATOM 710 O O . THR A 1 87 ? -10.472 6.055 15.514 1.00 78.69 87 THR A O 1
ATOM 713 N N . THR A 1 88 ? -8.959 4.932 14.302 1.00 74.88 88 THR A N 1
ATOM 714 C CA . THR A 1 88 ? -8.442 6.094 13.561 1.00 74.88 88 THR A CA 1
ATOM 715 C C . THR A 1 88 ? -9.522 6.816 12.752 1.00 74.88 88 THR A C 1
ATOM 717 O O . THR A 1 88 ? -9.575 8.044 12.762 1.00 74.88 88 THR A O 1
ATOM 720 N N . ILE A 1 89 ? -10.420 6.088 12.079 1.00 72.19 89 ILE A N 1
ATOM 721 C CA . ILE A 1 89 ? -11.515 6.705 11.307 1.00 72.19 89 ILE A CA 1
ATOM 722 C C . ILE A 1 89 ? -12.534 7.384 12.232 1.00 72.19 89 ILE A C 1
ATOM 724 O O . ILE A 1 89 ? -13.075 8.429 11.877 1.00 72.19 89 ILE A O 1
ATOM 728 N N . ASN A 1 90 ? -12.787 6.814 13.415 1.00 63.53 90 ASN A N 1
ATOM 729 C CA . ASN A 1 90 ? -13.754 7.362 14.369 1.00 63.53 90 ASN A CA 1
ATOM 730 C C . ASN A 1 90 ? -13.236 8.609 15.104 1.00 63.53 90 ASN A C 1
ATOM 732 O O . ASN A 1 90 ? -14.045 9.377 15.600 1.00 63.53 90 ASN A O 1
ATOM 736 N N . ILE A 1 91 ? -11.914 8.794 15.197 1.00 58.03 91 ILE A N 1
ATOM 737 C CA . ILE A 1 91 ? -11.295 9.988 15.802 1.00 58.03 91 ILE A CA 1
ATOM 738 C C . ILE A 1 91 ? -11.286 11.173 14.822 1.00 58.03 91 ILE A C 1
ATOM 740 O O . ILE A 1 91 ? -11.321 12.320 15.249 1.00 58.03 91 ILE A O 1
ATOM 744 N N . ASN A 1 92 ? -11.254 10.902 13.514 1.00 49.81 92 ASN A N 1
ATOM 745 C CA . ASN A 1 92 ? -11.237 11.926 12.462 1.00 49.81 92 ASN A CA 1
ATOM 746 C C . ASN A 1 92 ? -12.628 12.195 11.844 1.00 49.81 92 ASN A C 1
ATOM 748 O O . ASN A 1 92 ? -12.699 12.756 10.751 1.00 49.81 92 ASN A O 1
ATOM 752 N N . SER A 1 93 ? -13.715 11.745 12.490 1.00 46.75 93 SER A N 1
ATOM 753 C CA . SER A 1 93 ? -15.108 11.998 12.075 1.00 46.75 93 SER A CA 1
ATOM 754 C C . SER A 1 93 ? -15.801 12.965 13.025 1.00 46.75 93 SER A C 1
ATOM 756 O O . SER A 1 93 ? -15.536 12.865 14.242 1.00 46.75 93 SER A O 1
#

Secondary structure (DSSP, 8-state):
--HHHHHHH--HHHHHHHTT---EEEETTEEEE--SSSS--SS--EEEETTTTEEEETTT--EEEHHHHHHHHHT--HHHHHHHHHHHHHH--

Foldseek 3Di:
DDLVVLLVPDFLVVVCVVLVFDWDDPDPFKTWGQDPQDDPRVDGQWMAGRVQQKIARPPPGDIDHSLSVQCSSVVHDSVVSSVVSVVVVVVVD

Radius of gyration: 13.08 Å; Cα contacts (8 Å, |Δi|>4): 133;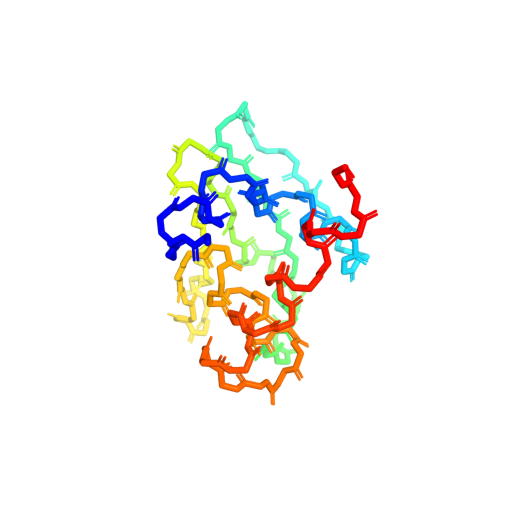 chains: 1; bounding box: 36×24×31 Å

pLDDT: mean 89.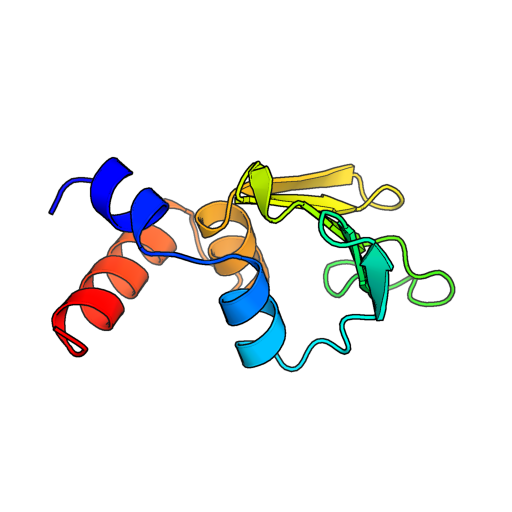23, std 10.21, range [46.75, 97.75]

Sequence (93 aa):
MLVDDIKRRLDIIDIAKQAGLELKKQSSRLYKTKCIFHNDIKTPNLFFYPDTNTFKCYACGKHGDAINFYAELHHISNKQAIKELKTTININS

Solvent-accessible surface area (backbone atoms only — not comparable to full-atom values): 5394 Å² total; per-residue (Å²): 136,56,73,69,59,52,62,72,71,56,52,39,65,56,53,40,47,74,70,68,50,71,69,46,74,78,50,100,60,31,33,33,23,58,36,87,89,53,92,71,53,89,54,64,38,23,35,39,31,66,88,77,32,30,39,40,25,79,79,82,65,54,64,40,42,43,56,48,50,50,7,64,75,70,74,46,51,58,72,53,34,53,56,51,54,54,51,58,55,59,72,77,101